Protein AF-A0A0E0BH94-F1 (afdb_monomer_lite)

InterPro domains:
  IPR051213 START domain-containing lipid transfer [PTHR19308] (2-105)

Structure (mmCIF, N/CA/C/O backbone):
data_AF-A0A0E0BH94-F1
#
_entry.id   AF-A0A0E0BH94-F1
#
loop_
_atom_site.group_PDB
_atom_site.id
_atom_site.type_symbol
_atom_site.label_atom_id
_atom_site.label_alt_id
_atom_site.label_comp_id
_atom_site.label_asym_id
_atom_site.label_entity_id
_atom_site.label_seq_id
_atom_site.pdbx_PDB_ins_code
_atom_site.Cartn_x
_atom_site.Cartn_y
_atom_site.Cartn_z
_atom_site.occupancy
_atom_site.B_iso_or_equiv
_atom_site.auth_seq_id
_atom_site.auth_comp_id
_atom_site.auth_asym_id
_atom_site.auth_atom_id
_atom_site.pdbx_PDB_model_num
ATOM 1 N N . MET A 1 1 ? -39.717 -22.009 73.551 1.00 44.25 1 MET A N 1
ATOM 2 C CA . MET A 1 1 ? -40.673 -21.848 72.438 1.00 44.25 1 MET A CA 1
ATOM 3 C C . MET A 1 1 ? -40.862 -20.361 72.186 1.00 44.25 1 MET A C 1
ATOM 5 O O . MET A 1 1 ? -41.455 -19.697 73.015 1.00 44.25 1 MET A O 1
ATOM 9 N N . SER A 1 2 ? -40.217 -19.838 71.145 1.00 40.59 2 SER A N 1
ATOM 10 C CA . SER A 1 2 ? -40.684 -18.714 70.323 1.00 40.59 2 SER A CA 1
ATOM 11 C C . SER A 1 2 ? -39.582 -18.360 69.333 1.00 40.59 2 SER A C 1
ATOM 13 O O . SER A 1 2 ? -38.473 -17.975 69.687 1.00 40.59 2 SER A O 1
ATOM 15 N N . SER A 1 3 ? -39.929 -18.627 68.088 1.00 46.31 3 SER A N 1
ATOM 16 C CA . SER A 1 3 ? -39.233 -18.413 66.833 1.00 46.31 3 SER A CA 1
ATOM 17 C C . SER A 1 3 ? -39.122 -16.931 66.480 1.00 46.31 3 SER A C 1
ATOM 19 O O . SER A 1 3 ? -40.056 -16.167 66.703 1.00 46.31 3 SER A O 1
ATOM 21 N N . GLY A 1 4 ? -38.018 -16.552 65.839 1.00 38.31 4 GLY A N 1
ATOM 22 C CA . GLY A 1 4 ? -37.842 -15.234 65.237 1.00 38.31 4 GLY A CA 1
ATOM 23 C C . GLY A 1 4 ? -36.824 -15.305 64.110 1.00 38.31 4 GLY A C 1
ATOM 24 O O . GLY A 1 4 ? -35.667 -14.952 64.298 1.00 38.31 4 GLY A O 1
ATOM 25 N N . GLY A 1 5 ? -37.250 -15.834 62.961 1.00 51.12 5 GLY A N 1
ATOM 26 C CA . GLY A 1 5 ? -36.498 -15.737 61.715 1.00 51.12 5 GLY A CA 1
ATOM 27 C C . GLY A 1 5 ? -36.493 -14.293 61.213 1.00 51.12 5 GLY A C 1
ATOM 28 O O . GLY A 1 5 ? -37.532 -13.640 61.188 1.00 51.12 5 GLY A O 1
ATOM 29 N N . GLY A 1 6 ? -35.320 -13.808 60.815 1.00 39.38 6 GLY A N 1
ATOM 30 C CA . GLY A 1 6 ? -35.134 -12.518 60.162 1.00 39.38 6 GLY A CA 1
ATOM 31 C C . GLY A 1 6 ? -34.174 -12.706 58.999 1.00 39.38 6 GLY A C 1
ATOM 32 O O . GLY A 1 6 ? -32.982 -12.918 59.200 1.00 39.38 6 GLY A O 1
ATOM 33 N N . SER A 1 7 ? -34.731 -12.712 57.794 1.00 44.31 7 SER A N 1
ATOM 34 C CA . SER A 1 7 ? -34.062 -12.953 56.521 1.00 44.31 7 SER A CA 1
ATOM 35 C C . SER A 1 7 ? -32.850 -12.041 56.331 1.00 44.31 7 SER A C 1
ATOM 37 O O . SER A 1 7 ? -32.974 -10.818 56.351 1.00 44.31 7 SER A O 1
ATOM 39 N N . SER A 1 8 ? -31.680 -12.627 56.085 1.00 48.12 8 SER A N 1
ATOM 40 C CA . SER A 1 8 ? -30.563 -11.893 55.493 1.00 48.12 8 SER A CA 1
ATOM 41 C C . SER A 1 8 ? -30.990 -11.420 54.099 1.00 48.12 8 SER A C 1
ATOM 43 O O . SER A 1 8 ? -31.496 -12.243 53.330 1.00 48.12 8 SER A O 1
ATOM 45 N N . PRO A 1 9 ? -30.809 -10.144 53.721 1.00 49.09 9 PRO A N 1
ATOM 46 C CA . PRO A 1 9 ? -30.975 -9.760 52.333 1.00 49.09 9 PRO A CA 1
ATOM 47 C C . PRO A 1 9 ? -29.864 -10.446 51.537 1.00 49.09 9 PRO A C 1
ATOM 49 O O . PRO A 1 9 ? -28.707 -10.029 51.562 1.00 49.09 9 PRO A O 1
ATOM 52 N N . THR A 1 10 ? -30.212 -11.513 50.821 1.00 47.22 10 THR A N 1
ATOM 53 C CA . THR A 1 10 ? -29.419 -12.011 49.701 1.00 47.22 10 THR A CA 1
ATOM 54 C C . THR A 1 10 ? -29.491 -10.957 48.601 1.00 47.22 10 THR A C 1
ATOM 56 O O . THR A 1 10 ? -30.235 -11.088 47.629 1.00 47.22 10 THR A O 1
ATOM 59 N N . SER A 1 11 ? -28.743 -9.867 48.767 1.00 51.19 11 SER A N 1
ATOM 60 C CA . SER A 1 11 ? -28.378 -9.014 47.649 1.00 51.19 11 SER A CA 1
ATOM 61 C C . SER A 1 11 ? -27.402 -9.829 46.817 1.00 51.19 11 SER A C 1
ATOM 63 O O . SER A 1 11 ? -26.188 -9.736 46.987 1.00 51.19 11 SER A O 1
ATOM 65 N N . SER A 1 12 ? -27.946 -10.677 45.944 1.00 55.00 12 SER A N 1
ATOM 66 C CA . SER A 1 12 ? -27.207 -11.183 44.793 1.00 55.00 12 SER A CA 1
ATOM 67 C C . SER A 1 12 ? -26.478 -9.980 44.194 1.00 55.00 12 SER A C 1
ATOM 69 O O . SER A 1 12 ? -27.135 -8.949 44.008 1.00 55.00 12 SER A O 1
ATOM 71 N N . PRO A 1 13 ? -25.157 -10.025 43.943 1.00 56.78 13 PRO A N 1
ATOM 72 C CA . PRO A 1 13 ? -24.541 -8.961 43.179 1.00 56.78 13 PRO A CA 1
ATOM 73 C C . PRO A 1 13 ? -25.300 -8.965 41.861 1.00 56.78 13 PRO A C 1
ATOM 75 O O . PRO A 1 13 ? -25.228 -9.939 41.111 1.00 56.78 13 PRO A O 1
ATOM 78 N N . SER A 1 14 ? -26.111 -7.931 41.620 1.00 53.81 14 SER A N 1
ATOM 79 C CA . SER A 1 14 ? -26.644 -7.684 40.295 1.00 53.81 14 SER A CA 1
ATOM 80 C C . SER A 1 14 ? -25.401 -7.657 39.432 1.00 53.81 14 SER A C 1
ATOM 82 O O . SER A 1 14 ? -24.589 -6.735 39.573 1.00 53.81 14 SER A O 1
ATOM 84 N N . VAL A 1 15 ? -25.182 -8.727 38.660 1.00 53.25 15 VAL A N 1
ATOM 85 C CA . VAL A 1 15 ? -24.139 -8.778 37.650 1.00 53.25 15 VAL A CA 1
ATOM 86 C C . VAL A 1 15 ? -24.423 -7.534 36.861 1.00 53.25 15 VAL A C 1
ATOM 88 O O . VAL A 1 15 ? -25.479 -7.422 36.235 1.00 53.25 15 VAL A O 1
ATOM 91 N N . CYS A 1 16 ? -23.576 -6.535 37.083 1.00 48.81 16 CYS A N 1
ATOM 92 C CA . CYS A 1 16 ? -23.739 -5.241 36.495 1.00 48.81 16 CYS A CA 1
ATOM 93 C C . CYS A 1 16 ? -23.761 -5.540 35.009 1.00 48.81 16 CYS A C 1
ATOM 95 O O . CYS A 1 16 ? -22.713 -5.758 34.407 1.00 48.81 16 CYS A O 1
ATOM 97 N N . SER A 1 17 ? -24.955 -5.527 34.422 1.00 55.94 17 SER A N 1
ATOM 98 C CA . SER A 1 17 ? -25.156 -5.324 32.999 1.00 55.94 17 SER A CA 1
ATOM 99 C C . SER A 1 17 ? -24.794 -3.864 32.742 1.00 55.94 17 SER A C 1
ATOM 101 O O . SER A 1 17 ? -25.599 -3.066 32.282 1.00 55.94 17 SER A O 1
ATOM 103 N N . ARG A 1 18 ? -23.577 -3.479 33.154 1.00 60.91 18 ARG A N 1
ATOM 104 C CA . ARG A 1 18 ? -22.894 -2.272 32.746 1.00 60.91 18 ARG A CA 1
ATOM 105 C C . ARG A 1 18 ? -22.587 -2.549 31.294 1.00 60.91 18 ARG A C 1
ATOM 107 O O . ARG A 1 18 ? -21.512 -3.028 30.955 1.00 60.91 18 ARG A O 1
ATOM 114 N N . SER A 1 19 ? -23.594 -2.330 30.460 1.00 66.25 19 SER A N 1
ATOM 115 C CA . SER A 1 19 ? -23.418 -2.170 29.036 1.00 66.25 19 SER A CA 1
ATOM 116 C C . SER A 1 19 ? -22.352 -1.097 28.889 1.00 66.25 19 SER A C 1
ATOM 118 O O . SER A 1 19 ? -22.586 0.072 29.193 1.00 66.25 19 SER A O 1
ATOM 120 N N . TRP A 1 20 ? -21.138 -1.507 28.536 1.00 72.94 20 TRP A N 1
ATOM 121 C CA . TRP A 1 20 ? -20.087 -0.570 28.190 1.00 72.94 20 TRP A CA 1
ATOM 122 C C . TRP A 1 20 ? -20.487 0.024 26.844 1.00 72.94 20 TRP A C 1
ATOM 124 O O . TRP A 1 20 ? -20.182 -0.522 25.788 1.00 72.94 20 TRP A O 1
ATOM 134 N N . SER A 1 21 ? -21.267 1.099 26.867 1.00 79.25 21 SER A N 1
ATOM 135 C CA . SER A 1 21 ? -21.530 1.875 25.665 1.00 79.25 21 SER A CA 1
ATOM 136 C C . SER A 1 21 ? -20.281 2.697 25.364 1.00 79.25 21 SER A C 1
ATOM 138 O O . SER A 1 21 ? -19.894 3.552 26.164 1.00 79.25 21 SER A O 1
ATOM 140 N N . ILE A 1 22 ? -19.640 2.438 24.227 1.00 85.69 22 ILE A N 1
ATOM 141 C CA . ILE A 1 22 ? -18.597 3.320 23.707 1.00 85.69 22 ILE A CA 1
ATOM 142 C C . ILE A 1 22 ? -19.268 4.573 23.134 1.00 85.69 22 ILE A C 1
ATOM 144 O O . ILE A 1 22 ? -20.223 4.466 22.365 1.00 85.69 22 ILE A O 1
ATOM 148 N N . SER A 1 23 ? -18.814 5.764 23.530 1.00 91.00 23 SER A N 1
ATOM 149 C CA . SER A 1 23 ? -19.313 6.999 22.920 1.00 91.00 23 SER A CA 1
ATOM 150 C C . SER A 1 23 ? -18.750 7.164 21.510 1.00 91.00 23 SER A C 1
ATOM 152 O O . SER A 1 23 ? -17.621 6.747 21.228 1.00 91.00 23 SER A O 1
ATOM 154 N N . GLU A 1 24 ? -19.510 7.815 20.631 1.00 93.06 24 GLU A N 1
ATOM 155 C CA . GLU A 1 24 ? -19.071 8.113 19.265 1.00 93.06 24 GLU A CA 1
ATOM 156 C C . GLU A 1 24 ? -17.747 8.896 19.256 1.00 93.06 24 GLU A C 1
ATOM 158 O O . GLU A 1 24 ? -16.835 8.570 18.498 1.00 93.06 24 GLU A O 1
ATOM 163 N N . ASP A 1 25 ? -17.580 9.860 20.166 1.00 94.69 25 ASP A N 1
ATOM 164 C CA . ASP A 1 25 ? -16.346 10.642 20.300 1.00 94.69 25 ASP A CA 1
ATOM 165 C C . ASP A 1 25 ? -15.145 9.806 20.749 1.00 94.69 25 ASP A C 1
ATOM 167 O O . ASP A 1 25 ? -14.006 10.084 20.365 1.00 94.69 25 ASP A O 1
ATOM 171 N N . SER A 1 26 ? -15.366 8.788 21.586 1.00 92.44 26 SER A N 1
ATOM 172 C CA . SER A 1 26 ? -14.303 7.859 21.976 1.00 92.44 26 SER A CA 1
ATOM 173 C C . SER A 1 26 ? -13.907 6.967 20.805 1.00 92.44 26 SER A C 1
ATOM 175 O O . SER A 1 26 ? -12.716 6.741 20.592 1.00 92.44 26 SER A O 1
ATOM 177 N N . LEU A 1 27 ? -14.886 6.494 20.028 1.00 92.38 27 LEU A N 1
ATOM 178 C CA . LEU A 1 27 ? -14.631 5.685 18.841 1.00 92.38 27 LEU A CA 1
ATOM 179 C C . LEU A 1 27 ? -13.869 6.487 17.779 1.00 92.38 27 LEU A C 1
ATOM 181 O O . LEU A 1 27 ? -12.858 6.006 17.276 1.00 92.38 27 LEU A O 1
ATOM 185 N N . LYS A 1 28 ? -14.289 7.726 17.492 1.00 94.19 28 LYS A N 1
ATOM 186 C CA . LYS A 1 28 ? -13.600 8.623 16.548 1.00 94.19 28 LYS A CA 1
ATOM 187 C C . LYS A 1 28 ? -12.149 8.856 16.947 1.00 94.19 28 LYS A C 1
ATOM 189 O O . LYS A 1 28 ? -11.262 8.685 16.119 1.00 94.19 28 LYS A O 1
ATOM 194 N N . ARG A 1 29 ? -11.892 9.173 18.221 1.00 96.00 29 ARG A N 1
ATOM 195 C CA . ARG A 1 29 ? -10.522 9.350 18.730 1.00 96.00 29 ARG A CA 1
ATOM 196 C C . ARG A 1 29 ? -9.681 8.087 18.577 1.00 96.00 29 ARG A C 1
ATOM 198 O O . ARG A 1 29 ? -8.535 8.185 18.155 1.00 96.00 29 ARG A O 1
ATOM 205 N N . TYR A 1 30 ? -10.245 6.920 18.888 1.00 91.50 30 TYR A N 1
ATOM 206 C CA . TYR A 1 30 ? -9.537 5.653 18.725 1.00 91.50 30 TYR A CA 1
ATOM 207 C C . TYR A 1 30 ? -9.213 5.360 17.257 1.00 91.50 30 TYR A C 1
ATOM 209 O O . TYR A 1 30 ? -8.074 5.031 16.952 1.00 91.50 30 TYR A O 1
ATOM 217 N N . VAL A 1 31 ? -10.180 5.512 16.347 1.00 94.19 31 VAL A N 1
ATOM 218 C CA . VAL A 1 31 ? -9.971 5.279 14.909 1.00 94.19 31 VAL A CA 1
ATOM 219 C C . VAL A 1 31 ? -8.926 6.240 14.354 1.00 94.19 31 VAL A C 1
ATOM 221 O O . VAL A 1 31 ? -8.005 5.789 13.676 1.00 94.19 31 VAL A O 1
ATOM 224 N N . SER A 1 32 ? -9.012 7.533 14.683 1.00 90.75 32 SER A N 1
ATOM 225 C CA . SER A 1 32 ? -8.001 8.514 14.284 1.00 90.75 32 SER A CA 1
ATOM 226 C C . SER A 1 32 ? -6.617 8.101 14.775 1.00 90.75 32 SER A C 1
ATOM 228 O O . SER A 1 32 ? -5.719 7.957 13.956 1.00 90.75 32 SER A O 1
ATOM 230 N N . TYR A 1 33 ? -6.465 7.793 16.066 1.00 90.75 33 TYR A N 1
ATOM 231 C CA . TYR A 1 33 ? -5.185 7.376 16.641 1.00 90.75 33 TYR A CA 1
ATOM 232 C C . TYR A 1 33 ? -4.638 6.080 16.019 1.00 90.75 33 TYR A C 1
ATOM 234 O O . TYR A 1 33 ? -3.477 6.022 15.618 1.00 90.75 33 TYR A O 1
ATOM 242 N N . ALA A 1 34 ? -5.470 5.042 15.901 1.00 88.38 34 ALA A N 1
ATOM 243 C CA . ALA A 1 34 ? -5.065 3.758 15.338 1.00 88.38 34 ALA A CA 1
ATOM 244 C C . ALA A 1 34 ? -4.678 3.888 13.855 1.00 88.38 34 ALA A C 1
ATOM 246 O O . ALA A 1 34 ? -3.692 3.292 13.418 1.00 88.38 34 ALA A O 1
ATOM 247 N N . SER A 1 35 ? -5.425 4.688 13.086 1.00 90.62 35 SER A N 1
ATOM 248 C CA . SER A 1 35 ? -5.121 4.951 11.676 1.00 90.62 35 SER A CA 1
ATOM 249 C C . SER A 1 35 ? -3.856 5.790 11.503 1.00 90.62 35 SER A C 1
ATOM 251 O O . SER A 1 35 ? -3.013 5.446 10.680 1.00 90.62 35 SER A O 1
ATOM 253 N N . GLU A 1 36 ? -3.678 6.835 12.312 1.00 91.94 36 GLU A N 1
ATOM 254 C CA . GLU A 1 36 ? -2.503 7.701 12.278 1.00 91.94 36 GLU A CA 1
ATOM 255 C C . GLU A 1 36 ? -1.235 6.920 12.628 1.00 91.94 36 GLU A C 1
ATOM 257 O O . GLU A 1 36 ? -0.261 6.979 11.880 1.00 91.94 36 GLU A O 1
ATOM 262 N N . SER A 1 37 ? -1.273 6.108 13.689 1.00 84.12 37 SER A N 1
ATOM 263 C CA . SER A 1 37 ? -0.155 5.238 14.068 1.00 84.12 37 SER A CA 1
ATOM 264 C C . SER A 1 37 ? 0.200 4.254 12.948 1.00 84.12 37 SER A C 1
ATOM 266 O O . SER A 1 37 ? 1.376 4.057 12.654 1.00 84.12 37 SER A O 1
ATOM 268 N N . CYS A 1 38 ? -0.798 3.664 12.280 1.00 82.81 38 CYS A N 1
ATOM 269 C CA . CYS A 1 38 ? -0.565 2.762 11.151 1.00 82.81 38 CYS A CA 1
ATOM 270 C C . CYS A 1 38 ? 0.078 3.486 9.957 1.00 82.81 38 CYS A C 1
ATOM 272 O O . CYS A 1 38 ? 1.047 2.992 9.379 1.00 82.81 38 CYS A O 1
ATOM 274 N N . ILE A 1 39 ? -0.425 4.672 9.602 1.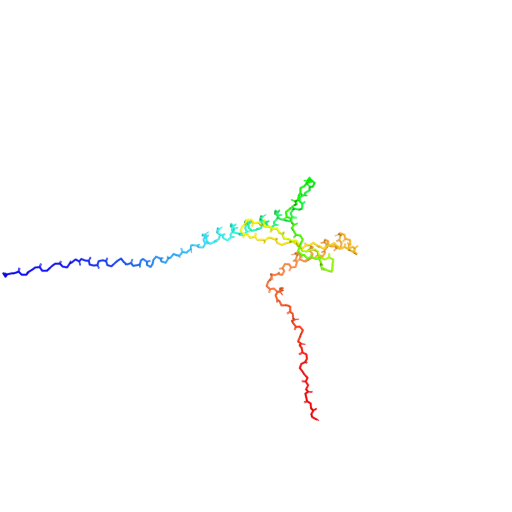00 86.94 39 ILE A N 1
ATOM 275 C CA . ILE A 1 39 ? 0.119 5.481 8.505 1.00 86.94 39 ILE A CA 1
ATOM 276 C C . ILE A 1 39 ? 1.562 5.885 8.809 1.00 86.94 39 ILE A C 1
ATOM 278 O O . ILE A 1 39 ? 2.422 5.751 7.942 1.00 86.94 39 ILE A O 1
ATOM 282 N N . GLN A 1 40 ? 1.848 6.325 10.034 1.00 87.06 40 GLN A N 1
ATOM 283 C CA . GLN A 1 40 ? 3.200 6.684 10.459 1.00 87.06 40 GLN A CA 1
ATOM 284 C C . GLN A 1 40 ? 4.165 5.497 10.346 1.00 87.06 40 GLN A C 1
ATOM 286 O O . GLN A 1 40 ? 5.258 5.656 9.805 1.00 87.06 40 GLN A O 1
ATOM 291 N N . GLU A 1 41 ? 3.762 4.298 10.777 1.00 83.75 41 GLU A N 1
ATOM 292 C CA . GLU A 1 41 ? 4.581 3.089 10.625 1.00 83.75 41 GLU A CA 1
ATOM 293 C C . GLU A 1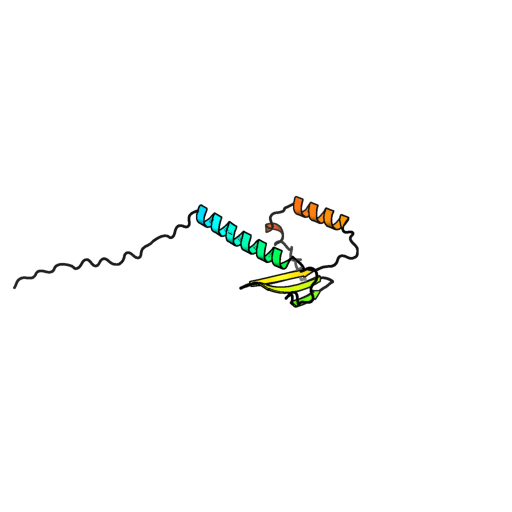 41 ? 4.837 2.733 9.152 1.00 83.75 41 GLU A C 1
ATOM 295 O O . GLU A 1 41 ? 5.963 2.378 8.788 1.00 83.75 41 GLU A O 1
ATOM 300 N N . LEU A 1 42 ? 3.822 2.851 8.289 1.00 84.56 42 LEU A N 1
AT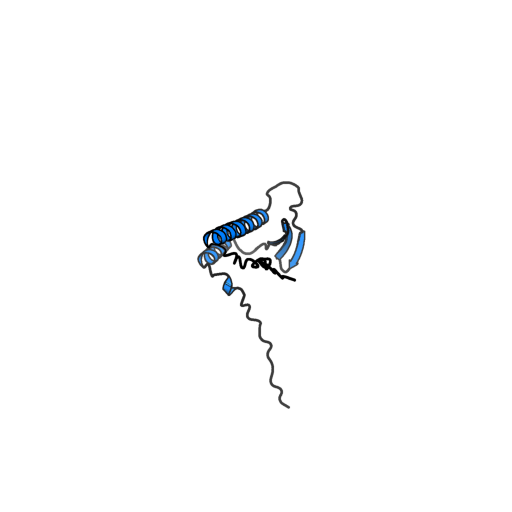OM 301 C CA . LEU A 1 42 ? 3.953 2.589 6.853 1.00 84.56 42 LEU A CA 1
ATOM 302 C C . LEU A 1 42 ? 4.853 3.616 6.153 1.00 84.56 42 LEU A C 1
ATOM 304 O O . LEU A 1 42 ? 5.681 3.235 5.322 1.00 84.56 42 LEU A O 1
ATOM 308 N N . LEU A 1 43 ? 4.732 4.900 6.495 1.00 84.94 43 LEU A N 1
ATOM 309 C CA . LEU A 1 43 ? 5.577 5.965 5.951 1.00 84.94 43 LEU A CA 1
ATOM 310 C C . LEU A 1 43 ? 7.031 5.808 6.413 1.00 84.94 43 LEU A C 1
ATOM 312 O O . LEU A 1 43 ? 7.931 5.790 5.578 1.00 84.94 43 LEU A O 1
ATOM 316 N N . ALA A 1 44 ? 7.263 5.556 7.704 1.00 81.31 44 ALA A N 1
ATOM 317 C CA . ALA A 1 44 ? 8.597 5.280 8.245 1.00 81.31 44 ALA A CA 1
ATOM 318 C C . ALA A 1 44 ? 9.226 3.988 7.682 1.00 81.31 44 ALA A C 1
ATOM 320 O O . ALA A 1 44 ? 10.444 3.800 7.700 1.00 81.31 44 ALA A O 1
ATOM 321 N N . ALA A 1 45 ? 8.410 3.049 7.199 1.00 79.88 45 ALA A N 1
ATOM 322 C CA . ALA A 1 45 ? 8.874 1.886 6.449 1.00 79.88 45 ALA A CA 1
ATOM 323 C C . ALA A 1 45 ? 9.172 2.189 4.975 1.00 79.88 45 ALA A C 1
ATOM 325 O O . ALA A 1 45 ? 10.022 1.527 4.375 1.00 79.88 45 ALA A O 1
ATOM 326 N N . SER A 1 46 ? 8.497 3.181 4.403 1.00 76.25 46 SER A N 1
ATOM 327 C CA . SER A 1 46 ? 8.655 3.578 3.005 1.00 76.25 46 SER A CA 1
ATOM 328 C C . SER A 1 46 ? 9.869 4.475 2.781 1.00 76.25 46 SER A C 1
ATOM 330 O O . SER A 1 46 ? 10.471 4.384 1.711 1.00 76.25 46 SER A O 1
ATOM 332 N N . ASP A 1 47 ? 10.270 5.271 3.777 1.00 76.38 47 ASP A N 1
ATOM 333 C CA . ASP A 1 47 ? 11.510 6.045 3.730 1.00 76.38 47 ASP A CA 1
ATOM 334 C C . ASP A 1 47 ? 12.712 5.101 3.600 1.00 76.38 47 ASP A C 1
ATOM 336 O O . ASP A 1 47 ? 13.166 4.447 4.544 1.00 76.38 47 ASP A O 1
ATOM 340 N N . SER A 1 48 ? 13.230 4.994 2.377 1.00 60.91 48 SER A N 1
ATOM 341 C CA . SER A 1 48 ? 14.494 4.329 2.103 1.00 60.91 48 SER A CA 1
ATOM 342 C C . SER A 1 48 ? 15.598 5.200 2.688 1.00 60.91 48 SER A C 1
ATOM 344 O O . SER A 1 48 ? 15.981 6.192 2.068 1.00 60.91 48 SER A O 1
ATOM 346 N N . GLY A 1 49 ? 16.054 4.863 3.897 1.00 57.50 49 GLY A N 1
ATOM 347 C CA . GLY A 1 49 ? 17.105 5.580 4.614 1.00 57.50 49 GLY A CA 1
ATOM 348 C C . GLY A 1 49 ? 18.247 5.978 3.681 1.00 57.50 49 GLY A C 1
ATOM 349 O O . GLY A 1 49 ? 18.971 5.131 3.155 1.00 57.50 49 GLY A O 1
ATOM 350 N N . GLY A 1 50 ? 18.362 7.280 3.430 1.00 49.69 50 GLY A N 1
ATOM 351 C CA . GLY A 1 50 ? 19.432 7.843 2.630 1.00 49.69 50 GLY A CA 1
ATOM 352 C C . GLY A 1 50 ? 20.752 7.727 3.382 1.00 49.69 50 GLY A C 1
ATOM 353 O O . GLY A 1 50 ? 20.895 8.296 4.455 1.00 49.69 50 GLY A O 1
ATOM 354 N N . GLY A 1 51 ? 21.704 7.004 2.790 1.00 48.00 51 GLY A N 1
ATOM 355 C CA . GLY A 1 51 ? 23.139 7.148 3.035 1.00 48.00 51 GLY A CA 1
ATOM 356 C C . GLY A 1 51 ? 23.620 6.848 4.455 1.00 48.00 51 GLY A C 1
ATOM 357 O O . GLY A 1 51 ? 23.768 7.754 5.266 1.00 48.00 51 GLY A O 1
ATOM 358 N N . GLY A 1 52 ? 24.004 5.598 4.722 1.00 44.59 52 GLY A N 1
ATOM 359 C CA . GLY A 1 52 ? 24.802 5.310 5.915 1.00 44.59 52 GLY A CA 1
ATOM 360 C C . GLY A 1 52 ? 24.889 3.843 6.300 1.00 44.59 52 GLY A C 1
ATOM 361 O O . GLY A 1 52 ? 24.346 3.472 7.326 1.00 44.59 52 GLY A O 1
ATOM 362 N N . GLY A 1 53 ? 25.572 3.027 5.488 1.00 52.31 53 GLY A N 1
ATOM 363 C CA . GLY A 1 53 ? 26.357 1.854 5.921 1.00 52.31 53 GLY A CA 1
ATOM 364 C C . GLY A 1 53 ? 25.769 0.851 6.929 1.00 52.31 53 GLY A C 1
ATOM 365 O O . GLY A 1 53 ? 26.552 0.183 7.598 1.00 52.31 53 GLY A O 1
ATOM 366 N N . GLY A 1 54 ? 24.449 0.736 7.061 1.00 58.12 54 GLY A N 1
ATOM 367 C CA . GLY A 1 54 ? 23.779 -0.193 7.968 1.00 58.12 54 GLY A CA 1
ATOM 368 C C . GLY A 1 54 ? 22.683 -0.964 7.244 1.00 58.12 54 GLY A C 1
ATOM 369 O O . GLY A 1 54 ? 22.024 -0.418 6.360 1.00 58.12 54 GLY A O 1
ATOM 370 N N . ASP A 1 55 ? 22.517 -2.236 7.611 1.00 65.94 55 ASP A N 1
ATOM 371 C CA . ASP A 1 55 ? 21.407 -3.081 7.164 1.00 65.94 55 ASP A CA 1
ATOM 372 C C . ASP A 1 55 ? 20.079 -2.362 7.460 1.00 65.94 55 ASP A C 1
ATOM 374 O O . ASP A 1 55 ? 19.776 -2.052 8.613 1.00 65.94 55 ASP A O 1
ATOM 378 N N . ASP A 1 56 ? 19.292 -2.061 6.423 1.00 73.81 56 ASP A N 1
ATOM 379 C CA . ASP A 1 56 ? 18.029 -1.309 6.518 1.00 73.81 56 ASP A CA 1
ATOM 380 C C . ASP A 1 56 ? 16.901 -2.131 7.191 1.00 73.81 56 ASP A C 1
ATOM 382 O O . ASP A 1 56 ? 15.750 -1.684 7.318 1.00 73.81 56 ASP A O 1
ATOM 386 N N . GLY A 1 57 ? 17.245 -3.342 7.645 1.00 83.62 57 GLY A N 1
ATOM 387 C CA . GLY A 1 57 ? 16.386 -4.298 8.326 1.00 83.62 57 GLY A CA 1
ATOM 388 C C . GLY A 1 57 ? 15.406 -4.993 7.384 1.00 83.62 57 GLY A C 1
ATOM 389 O O . GLY A 1 57 ? 14.519 -5.716 7.851 1.00 83.62 57 GLY A O 1
ATOM 390 N N . TRP A 1 58 ? 15.517 -4.770 6.072 1.00 88.56 58 TRP A N 1
ATOM 391 C CA . TRP A 1 58 ? 14.659 -5.389 5.074 1.00 88.56 58 TRP A CA 1
ATOM 392 C C . TRP A 1 58 ? 15.258 -6.702 4.584 1.00 88.56 58 TRP A C 1
ATOM 394 O O . TRP A 1 58 ? 16.295 -6.745 3.933 1.00 88.56 58 TRP A O 1
ATOM 404 N N . LYS A 1 59 ? 14.540 -7.801 4.816 1.00 91.31 59 LYS A N 1
ATOM 405 C CA . LYS A 1 59 ? 14.908 -9.113 4.284 1.00 91.31 59 LYS A CA 1
ATOM 406 C C . LYS A 1 59 ? 14.150 -9.398 2.992 1.00 91.31 59 LYS A C 1
ATOM 408 O O . LYS A 1 59 ? 12.922 -9.496 3.023 1.00 91.31 59 LYS A O 1
ATOM 413 N N . VAL A 1 60 ? 14.866 -9.602 1.887 1.00 91.75 60 VAL A N 1
ATOM 414 C CA . VAL A 1 60 ? 14.270 -10.059 0.621 1.00 91.75 60 VAL A CA 1
ATOM 415 C C . VAL A 1 60 ? 13.672 -11.454 0.815 1.00 91.75 60 VAL A C 1
ATOM 417 O O . VAL A 1 60 ? 14.330 -12.366 1.316 1.00 91.75 60 VAL A O 1
ATOM 420 N N . LEU A 1 61 ? 12.403 -11.609 0.443 1.00 93.50 61 LEU A N 1
ATOM 421 C CA . LEU A 1 61 ? 11.666 -12.871 0.492 1.00 93.50 61 LEU A CA 1
ATOM 422 C C . LEU A 1 61 ? 11.516 -13.509 -0.884 1.00 93.50 61 LEU A C 1
ATOM 424 O O . LEU A 1 61 ? 11.574 -14.730 -0.994 1.00 93.50 61 LEU A O 1
ATOM 428 N N . ALA A 1 62 ? 11.283 -12.698 -1.915 1.00 93.06 62 ALA A N 1
ATOM 429 C CA . ALA A 1 62 ? 11.063 -13.186 -3.266 1.00 93.06 62 ALA A CA 1
ATOM 430 C C . ALA A 1 62 ? 11.501 -12.151 -4.300 1.00 93.06 62 ALA A C 1
ATOM 432 O O . ALA A 1 62 ? 11.424 -10.945 -4.064 1.00 93.06 62 ALA A O 1
ATOM 433 N N . TYR A 1 63 ? 11.911 -12.644 -5.463 1.00 92.12 63 TYR A N 1
ATOM 434 C CA . TYR A 1 63 ? 12.118 -11.839 -6.655 1.00 92.12 63 TYR A CA 1
ATOM 435 C C . TYR A 1 63 ? 11.412 -12.528 -7.819 1.00 92.12 63 TYR A C 1
ATOM 437 O O . TYR A 1 63 ? 11.802 -13.621 -8.225 1.00 92.12 63 TYR A O 1
ATOM 445 N N . CYS A 1 64 ? 10.348 -11.910 -8.323 1.00 87.69 64 CYS A N 1
ATOM 446 C CA . CYS A 1 64 ? 9.483 -12.494 -9.342 1.00 87.69 64 CYS A CA 1
ATOM 447 C C . CYS A 1 64 ? 9.246 -11.470 -10.448 1.00 87.69 64 CYS A C 1
ATOM 449 O O . CYS A 1 64 ? 8.701 -10.401 -10.188 1.00 87.69 64 CYS A O 1
ATOM 451 N N . ASN A 1 65 ? 9.621 -11.800 -11.686 1.00 87.12 65 ASN A N 1
ATOM 452 C CA . ASN A 1 65 ? 9.340 -10.976 -12.871 1.00 87.12 65 ASN A CA 1
ATOM 453 C C . ASN A 1 65 ? 9.782 -9.502 -12.744 1.00 87.12 65 ASN A C 1
ATOM 455 O O . ASN A 1 65 ? 9.082 -8.602 -13.199 1.00 87.12 65 ASN A O 1
ATOM 459 N N . GLY A 1 66 ? 10.926 -9.235 -12.107 1.00 87.19 66 GLY A N 1
ATOM 460 C CA . GLY A 1 66 ? 11.422 -7.866 -11.908 1.00 87.19 66 GLY A CA 1
ATOM 461 C C . GLY A 1 66 ? 10.911 -7.165 -10.644 1.00 87.19 66 GLY A C 1
ATOM 462 O O . GLY A 1 66 ? 11.370 -6.063 -10.340 1.00 87.19 66 GLY A O 1
ATOM 463 N N . VAL A 1 67 ? 10.000 -7.799 -9.899 1.00 91.06 67 VAL A N 1
ATOM 464 C CA . VAL A 1 67 ? 9.477 -7.309 -8.621 1.00 91.06 67 VAL A CA 1
ATOM 465 C C . VAL A 1 67 ? 10.219 -7.977 -7.471 1.00 91.06 67 VAL A C 1
ATOM 467 O O . VAL A 1 67 ? 10.170 -9.196 -7.310 1.00 91.06 67 VAL A O 1
ATOM 470 N N . GLU A 1 68 ? 10.862 -7.173 -6.634 1.00 92.81 68 GLU A N 1
ATOM 471 C CA . GLU A 1 68 ? 11.415 -7.603 -5.353 1.00 92.81 68 GLU A CA 1
ATOM 472 C C . GLU A 1 68 ? 10.353 -7.465 -4.260 1.00 92.81 68 GLU A C 1
ATOM 474 O O . GLU A 1 68 ? 9.728 -6.414 -4.132 1.00 92.81 68 GLU A O 1
ATOM 479 N N . ILE A 1 69 ? 10.173 -8.501 -3.442 1.00 92.69 69 ILE A N 1
ATOM 480 C CA . ILE A 1 69 ? 9.348 -8.472 -2.234 1.00 92.69 69 ILE A CA 1
ATOM 481 C C . ILE A 1 69 ? 10.265 -8.645 -1.032 1.00 92.69 69 ILE A C 1
ATOM 483 O O . ILE A 1 69 ? 10.949 -9.659 -0.899 1.00 92.69 69 ILE A O 1
ATOM 487 N N . SER A 1 70 ? 10.220 -7.675 -0.130 1.00 92.12 70 SER A N 1
ATOM 488 C CA . SER A 1 70 ? 11.021 -7.611 1.087 1.00 92.12 70 SER A CA 1
ATOM 489 C C . SER A 1 70 ? 10.126 -7.508 2.322 1.00 92.12 70 SER A C 1
ATOM 491 O O . SER A 1 70 ? 9.003 -7.011 2.251 1.00 92.12 70 SER A O 1
ATOM 493 N N . LYS A 1 71 ? 10.612 -7.981 3.470 1.00 91.25 71 LYS A N 1
ATOM 494 C CA . LYS A 1 71 ? 9.890 -7.993 4.748 1.00 91.25 71 LYS A CA 1
ATOM 495 C C . LYS A 1 71 ? 10.759 -7.439 5.869 1.00 91.25 71 LYS A C 1
ATOM 497 O O . LYS A 1 71 ? 11.923 -7.810 5.990 1.00 91.25 71 LYS A O 1
ATOM 502 N N . ARG A 1 72 ? 10.156 -6.632 6.739 1.00 90.25 72 ARG A N 1
ATOM 503 C CA . ARG A 1 72 ? 10.752 -6.109 7.972 1.00 90.25 72 ARG A CA 1
ATOM 504 C C . ARG A 1 72 ? 9.810 -6.342 9.152 1.00 90.25 72 ARG A C 1
ATOM 506 O O . ARG A 1 72 ? 8.595 -6.446 8.987 1.00 90.25 72 ARG A O 1
ATOM 513 N N . ARG A 1 73 ? 10.350 -6.473 10.361 1.00 86.00 73 ARG A N 1
ATOM 514 C CA . ARG A 1 73 ? 9.546 -6.495 11.594 1.00 86.00 73 ARG A CA 1
ATOM 515 C C . ARG A 1 73 ? 9.318 -5.057 12.069 1.00 86.00 73 ARG A C 1
ATOM 517 O O . ARG A 1 73 ? 10.284 -4.314 12.184 1.00 86.00 73 ARG A O 1
ATOM 524 N N . ALA A 1 74 ? 8.070 -4.687 12.345 1.00 81.12 74 ALA A N 1
ATOM 525 C CA . ALA A 1 74 ? 7.699 -3.400 12.932 1.00 81.12 74 ALA A CA 1
ATOM 526 C C . ALA A 1 74 ? 6.853 -3.668 14.182 1.00 81.12 74 ALA A C 1
ATOM 528 O O . ALA A 1 74 ? 5.701 -4.085 14.090 1.00 81.12 74 ALA A O 1
ATOM 529 N N . GLY A 1 75 ? 7.467 -3.534 15.361 1.00 78.38 75 GLY A N 1
ATOM 530 C CA . GLY A 1 75 ? 6.822 -3.856 16.635 1.00 78.38 75 GLY A CA 1
ATOM 531 C C . GLY A 1 75 ? 6.278 -5.293 16.687 1.00 78.38 75 GLY A C 1
ATOM 532 O O . GLY A 1 75 ? 7.028 -6.271 16.550 1.00 78.38 75 GLY A O 1
ATOM 533 N N . ALA A 1 76 ? 4.964 -5.406 16.901 1.00 76.88 76 ALA A N 1
ATOM 534 C CA . ALA A 1 76 ? 4.228 -6.673 16.937 1.00 76.88 76 ALA A CA 1
ATOM 535 C C . ALA A 1 76 ? 3.858 -7.214 15.542 1.00 76.88 76 ALA A C 1
ATOM 537 O O . ALA A 1 76 ? 3.484 -8.380 15.422 1.00 76.88 76 ALA A O 1
ATOM 538 N N . ALA A 1 77 ? 3.973 -6.394 14.495 1.00 82.25 77 ALA A N 1
ATOM 539 C CA . ALA A 1 77 ? 3.573 -6.725 13.137 1.00 82.25 77 ALA A CA 1
ATOM 540 C C . ALA A 1 77 ? 4.778 -6.889 12.193 1.00 82.25 77 ALA A C 1
ATOM 542 O O . ALA A 1 77 ? 5.948 -6.671 12.530 1.00 82.25 77 ALA A O 1
ATOM 543 N N . HIS A 1 78 ? 4.477 -7.303 10.965 1.00 87.25 78 HIS A N 1
ATOM 544 C CA . HIS A 1 78 ? 5.431 -7.346 9.870 1.00 87.25 78 HIS A CA 1
ATOM 545 C C . HIS A 1 78 ? 4.997 -6.402 8.761 1.00 87.25 78 HIS A C 1
ATOM 547 O O . HIS A 1 78 ? 3.833 -6.403 8.371 1.00 87.25 78 HIS A O 1
ATOM 553 N N . VAL A 1 79 ? 5.958 -5.664 8.216 1.00 88.50 79 VAL A N 1
ATOM 554 C CA . VAL A 1 79 ? 5.751 -4.806 7.053 1.00 88.50 79 VAL A CA 1
ATOM 555 C C . VAL A 1 79 ? 6.372 -5.483 5.847 1.00 88.50 79 VAL A C 1
ATOM 557 O O . VAL A 1 79 ? 7.496 -5.988 5.912 1.00 88.50 79 VAL A O 1
ATOM 560 N N . PHE A 1 80 ? 5.629 -5.493 4.750 1.00 91.38 80 PHE A N 1
ATOM 561 C CA . PHE A 1 80 ? 6.086 -5.984 3.462 1.00 91.38 80 PHE A CA 1
ATOM 562 C C . PHE A 1 80 ? 6.229 -4.804 2.510 1.00 91.38 80 PHE A C 1
ATOM 564 O O . PHE A 1 80 ? 5.387 -3.910 2.491 1.00 91.38 80 PHE A O 1
ATOM 571 N N . ARG A 1 81 ? 7.295 -4.812 1.717 1.00 89.38 81 ARG A N 1
ATOM 572 C CA . ARG A 1 81 ? 7.590 -3.793 0.713 1.00 89.38 81 ARG A CA 1
ATOM 573 C C . ARG A 1 81 ? 7.839 -4.486 -0.609 1.00 89.38 81 ARG A C 1
ATOM 575 O O . ARG A 1 81 ? 8.678 -5.381 -0.675 1.00 89.38 81 ARG A O 1
ATOM 582 N N . SER A 1 82 ? 7.134 -4.052 -1.648 1.00 91.56 82 SER A N 1
ATOM 583 C CA . SER A 1 82 ? 7.459 -4.431 -3.020 1.00 91.56 82 SER A CA 1
ATOM 584 C C . SER A 1 82 ? 8.246 -3.310 -3.698 1.00 91.56 82 SER A C 1
ATOM 586 O O . SER A 1 82 ? 7.999 -2.131 -3.443 1.00 91.56 82 SER A O 1
ATOM 588 N N . ARG A 1 83 ? 9.227 -3.667 -4.527 1.00 89.94 83 ARG A N 1
ATOM 589 C CA . ARG A 1 83 ? 9.992 -2.729 -5.355 1.00 89.94 83 ARG A CA 1
ATOM 590 C C . ARG A 1 83 ? 10.027 -3.245 -6.783 1.00 89.94 83 ARG A C 1
ATOM 592 O O . ARG A 1 83 ? 10.426 -4.382 -7.015 1.00 89.94 83 ARG A O 1
ATOM 599 N N . TRP A 1 84 ? 9.636 -2.400 -7.729 1.00 90.69 84 TRP A N 1
ATOM 600 C CA . TRP A 1 84 ? 9.743 -2.687 -9.155 1.00 90.69 84 TRP A CA 1
ATOM 601 C C . TRP A 1 84 ? 10.397 -1.504 -9.860 1.00 90.69 84 TRP A C 1
ATOM 603 O O . TRP A 1 84 ? 9.918 -0.374 -9.775 1.00 90.69 84 TRP A O 1
ATOM 613 N N . LEU A 1 85 ? 11.502 -1.771 -10.553 1.00 87.31 85 LEU A N 1
ATOM 614 C CA . LEU A 1 85 ? 12.159 -0.806 -11.420 1.00 87.31 85 LEU A CA 1
ATOM 615 C C . LEU A 1 85 ? 11.561 -0.846 -12.836 1.00 87.31 85 LEU A C 1
ATOM 617 O O . LEU A 1 85 ? 11.625 -1.863 -13.526 1.00 87.31 85 LEU A O 1
ATOM 621 N N . LEU A 1 86 ? 10.987 0.275 -13.276 1.00 87.19 86 LEU A N 1
ATOM 622 C CA . LEU A 1 86 ? 10.433 0.434 -14.621 1.00 87.19 86 LEU A CA 1
ATOM 623 C C . LEU A 1 86 ? 11.497 1.016 -15.560 1.00 87.19 86 LEU A C 1
ATOM 625 O O . LEU A 1 86 ? 11.832 2.192 -15.470 1.00 87.19 86 LEU A O 1
ATOM 629 N N . HIS A 1 87 ? 12.014 0.206 -16.485 1.00 84.88 87 HIS A N 1
ATOM 630 C CA . HIS A 1 87 ? 13.094 0.627 -17.392 1.00 84.88 87 HIS A CA 1
ATOM 631 C C . HIS A 1 87 ? 12.620 1.393 -18.640 1.00 84.88 87 HIS A C 1
ATOM 633 O O . HIS A 1 87 ? 13.374 2.183 -19.198 1.00 84.88 87 HIS A O 1
ATOM 639 N N . ALA A 1 88 ? 11.382 1.171 -19.094 1.00 88.94 88 ALA A N 1
ATOM 640 C CA . ALA A 1 88 ? 10.864 1.709 -20.360 1.00 88.94 88 ALA A CA 1
ATOM 641 C C . ALA A 1 88 ? 9.905 2.906 -20.191 1.00 88.94 88 ALA A C 1
ATOM 643 O O . ALA A 1 88 ? 9.276 3.349 -21.153 1.00 88.94 88 ALA A O 1
ATOM 644 N N . VAL A 1 89 ? 9.753 3.423 -18.969 1.00 88.94 89 VAL A N 1
ATOM 645 C CA . VAL A 1 89 ? 8.803 4.493 -18.641 1.00 88.94 89 VAL A CA 1
ATOM 646 C C . VAL A 1 89 ? 9.576 5.692 -18.112 1.00 88.94 89 VAL A C 1
ATOM 648 O O . VAL A 1 89 ? 10.352 5.567 -17.170 1.00 88.94 89 VAL A O 1
ATOM 651 N N . SER A 1 90 ? 9.371 6.868 -18.709 1.00 92.00 90 SER A N 1
ATOM 652 C CA . SER A 1 90 ? 9.981 8.093 -18.192 1.00 92.00 90 SER A CA 1
ATOM 653 C C . SER A 1 90 ? 9.302 8.532 -16.887 1.00 92.00 90 SER A C 1
ATOM 655 O O . SER A 1 90 ? 8.089 8.340 -16.742 1.00 92.00 90 SER A O 1
ATOM 657 N N . PRO A 1 91 ? 10.027 9.198 -15.967 1.00 91.38 91 PRO A N 1
ATOM 658 C CA . PRO A 1 91 ? 9.446 9.682 -14.715 1.00 91.38 91 PRO A CA 1
ATOM 659 C C . PRO A 1 91 ? 8.199 10.549 -14.924 1.00 91.38 91 PRO A C 1
ATOM 661 O O . PRO A 1 91 ? 7.204 10.371 -14.235 1.00 91.38 91 PRO A O 1
ATOM 664 N N . GLY A 1 92 ? 8.200 11.425 -15.936 1.00 94.44 92 GLY A N 1
ATOM 665 C CA . GLY A 1 92 ? 7.043 12.274 -16.248 1.00 94.44 92 GLY A CA 1
ATOM 666 C C . GLY A 1 92 ? 5.793 11.486 -16.658 1.00 94.44 92 GLY A C 1
ATOM 667 O O . GLY A 1 92 ? 4.694 11.809 -16.214 1.00 94.44 92 GLY A O 1
ATOM 668 N N . LYS A 1 93 ? 5.950 10.414 -17.451 1.00 93.00 93 LYS A N 1
ATOM 669 C CA . LYS A 1 93 ? 4.830 9.531 -17.822 1.00 93.00 93 LYS A CA 1
ATOM 670 C C . LYS A 1 93 ? 4.298 8.774 -16.610 1.00 93.00 93 LYS A C 1
ATOM 672 O O . LYS A 1 93 ? 3.088 8.667 -16.448 1.00 93.00 93 LYS A O 1
ATOM 677 N N . PHE A 1 94 ? 5.196 8.285 -15.758 1.00 92.56 94 PHE A N 1
ATOM 678 C CA . PHE A 1 94 ? 4.815 7.617 -14.519 1.00 92.56 94 PHE A CA 1
ATOM 679 C C . PHE A 1 94 ? 4.031 8.557 -13.592 1.00 92.56 94 PHE A C 1
ATOM 681 O O . PHE A 1 94 ? 2.939 8.204 -13.157 1.00 92.56 94 PHE A O 1
ATOM 688 N N . MET A 1 95 ? 4.533 9.775 -13.363 1.00 93.56 95 MET A N 1
ATOM 689 C CA . MET A 1 95 ? 3.868 10.770 -12.515 1.00 93.56 95 MET A CA 1
ATOM 690 C C . MET A 1 95 ? 2.488 11.162 -13.046 1.00 93.56 95 MET A C 1
ATOM 692 O O . MET A 1 95 ? 1.554 11.288 -12.263 1.00 93.56 95 MET A O 1
ATOM 696 N N . ALA A 1 96 ? 2.324 11.306 -14.365 1.00 94.81 96 ALA A N 1
ATOM 697 C CA . ALA A 1 96 ? 1.019 11.595 -14.958 1.00 94.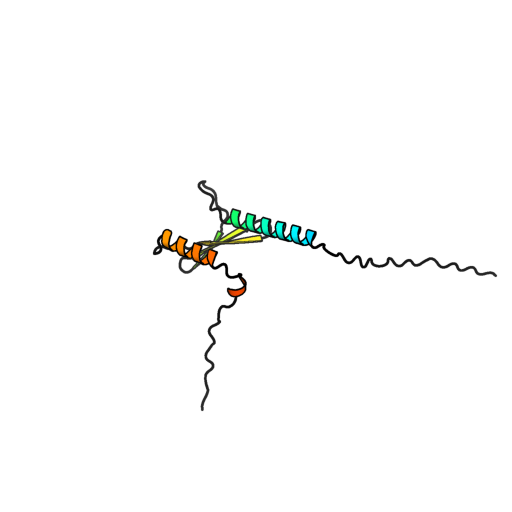81 96 ALA A CA 1
ATOM 698 C C . ALA A 1 96 ? -0.010 10.486 -14.665 1.00 94.81 96 ALA A C 1
ATOM 700 O O . ALA A 1 96 ? -1.146 10.787 -14.305 1.00 94.81 96 ALA A O 1
ATOM 701 N N . VAL A 1 97 ? 0.394 9.214 -14.767 1.00 91.62 97 VAL A N 1
ATOM 702 C CA . VAL A 1 97 ? -0.469 8.068 -14.433 1.00 91.62 97 VAL A CA 1
ATOM 703 C C . VAL A 1 97 ? -0.751 8.011 -12.934 1.00 91.62 97 VAL A C 1
ATOM 705 O O . VAL A 1 97 ? -1.905 7.851 -12.551 1.00 91.62 97 VAL A O 1
ATOM 708 N N . ALA A 1 98 ? 0.268 8.182 -12.088 1.00 90.50 98 ALA A N 1
ATOM 709 C CA . ALA A 1 98 ? 0.103 8.188 -10.635 1.00 90.50 98 ALA A CA 1
ATOM 710 C C . ALA A 1 98 ? -0.887 9.276 -10.185 1.00 90.50 98 ALA A C 1
ATOM 712 O O . ALA A 1 98 ? -1.809 8.990 -9.427 1.00 90.50 98 ALA A O 1
ATOM 713 N N . ASN A 1 99 ? -0.762 10.487 -10.733 1.00 92.31 99 ASN A N 1
ATOM 714 C CA . ASN A 1 99 ? -1.680 11.593 -10.467 1.00 92.31 99 ASN A CA 1
ATOM 715 C C . ASN A 1 99 ? -3.099 11.303 -10.974 1.00 92.31 99 ASN A C 1
ATOM 717 O O . ASN A 1 99 ? -4.067 11.628 -10.296 1.00 92.31 99 ASN A O 1
ATOM 721 N N . ALA A 1 100 ? -3.243 10.688 -12.153 1.00 92.94 100 ALA A N 1
ATOM 722 C CA . ALA A 1 100 ? -4.554 10.311 -12.678 1.00 92.94 100 ALA A CA 1
ATOM 723 C C . ALA A 1 100 ? -5.241 9.246 -11.804 1.00 92.94 100 ALA A C 1
ATOM 725 O O . ALA A 1 100 ? -6.446 9.325 -11.583 1.00 92.94 100 ALA A O 1
ATOM 726 N N . VAL A 1 101 ? -4.484 8.275 -11.281 1.00 89.94 101 VAL A N 1
ATOM 727 C CA . VAL A 1 101 ? -4.985 7.252 -10.347 1.00 89.94 101 VAL A CA 1
ATOM 728 C C . VAL A 1 101 ? -5.388 7.872 -9.011 1.00 89.94 101 VAL A C 1
ATOM 730 O O . VAL A 1 101 ? -6.464 7.561 -8.502 1.00 89.94 101 VAL A O 1
ATOM 733 N N . ASP A 1 102 ? -4.561 8.765 -8.464 1.00 89.00 102 ASP A N 1
ATOM 734 C CA . ASP A 1 102 ? -4.877 9.492 -7.232 1.00 89.00 102 ASP A CA 1
ATOM 735 C C . ASP A 1 102 ? -6.152 10.334 -7.393 1.00 89.00 102 ASP A C 1
ATOM 737 O O . ASP A 1 102 ? -7.074 10.226 -6.586 1.00 89.00 102 ASP A O 1
ATOM 741 N N . ALA A 1 103 ? -6.271 11.073 -8.501 1.00 90.56 103 ALA A N 1
ATOM 742 C CA . ALA A 1 103 ? -7.464 11.851 -8.831 1.00 90.56 103 ALA A CA 1
ATOM 743 C C . ALA A 1 103 ? -8.711 10.976 -9.049 1.00 90.56 103 ALA A C 1
ATOM 745 O O . ALA A 1 103 ? -9.826 11.410 -8.762 1.00 90.56 103 ALA A O 1
ATOM 746 N N . ALA A 1 104 ? -8.538 9.744 -9.537 1.00 86.75 104 ALA A N 1
ATOM 747 C CA . ALA A 1 104 ? -9.640 8.814 -9.751 1.00 86.75 104 ALA A CA 1
ATOM 748 C C . ALA A 1 104 ? -10.209 8.236 -8.448 1.00 86.75 104 ALA A C 1
ATOM 750 O O . ALA A 1 104 ? -11.313 7.698 -8.500 1.00 86.75 104 ALA A O 1
ATOM 751 N N . LYS A 1 105 ? -9.465 8.319 -7.326 1.00 71.88 105 LYS A N 1
ATOM 752 C CA . LYS A 1 105 ? -9.789 7.845 -5.964 1.00 71.88 105 LYS A CA 1
ATOM 753 C C . LYS A 1 105 ? -11.009 6.922 -5.896 1.00 71.88 105 LYS A C 1
ATOM 755 O O . LYS A 1 105 ? -12.039 7.248 -5.309 1.00 71.88 105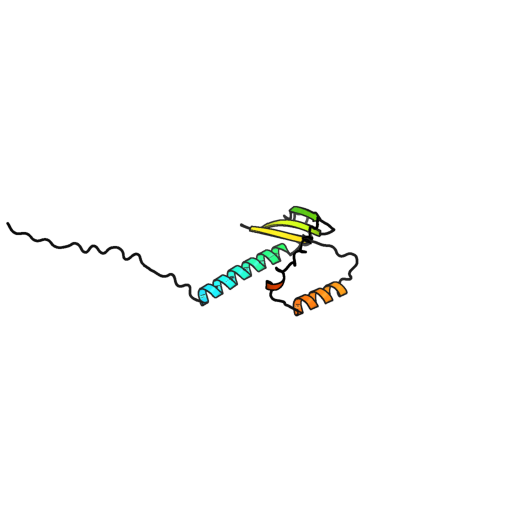 LYS A O 1
ATOM 760 N N . VAL A 1 106 ? -10.891 5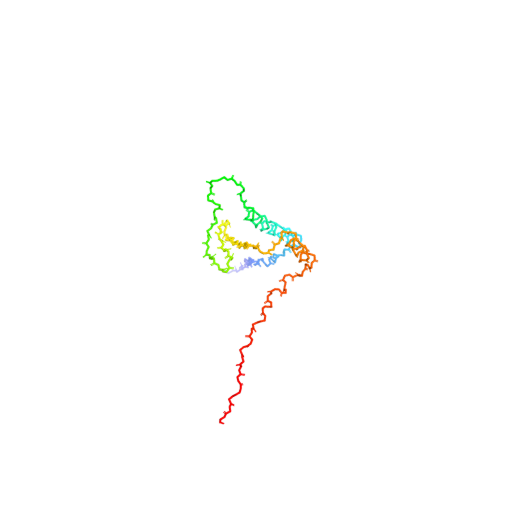.749 -6.516 1.00 51.50 106 VAL A N 1
ATOM 761 C CA . VAL A 1 106 ? -11.926 4.720 -6.440 1.00 51.50 106 VAL A CA 1
ATOM 762 C C . VAL A 1 106 ? -11.834 4.143 -5.026 1.00 51.50 106 VAL A C 1
ATOM 764 O O . VAL A 1 106 ? -10.740 3.725 -4.634 1.00 51.50 106 VAL A O 1
ATOM 767 N N . PRO A 1 107 ? -12.909 4.134 -4.214 1.00 50.69 107 PRO A N 1
ATOM 768 C CA . PRO A 1 107 ? -12.858 3.504 -2.902 1.00 50.69 107 PRO A CA 1
ATOM 769 C C . PRO A 1 107 ? -12.364 2.063 -3.075 1.00 50.69 107 PRO A C 1
ATOM 771 O O . PRO A 1 107 ? -12.864 1.327 -3.927 1.00 50.69 107 PRO A O 1
ATOM 774 N N . ALA A 1 108 ? -11.355 1.681 -2.285 1.00 46.81 108 ALA A N 1
ATOM 775 C CA . ALA A 1 108 ? -10.584 0.434 -2.374 1.00 46.81 108 ALA A CA 1
ATOM 776 C C . ALA A 1 108 ? -11.415 -0.871 -2.312 1.00 46.81 108 ALA A C 1
ATOM 778 O O . ALA A 1 108 ? -10.869 -1.969 -2.354 1.00 46.81 108 ALA A O 1
ATOM 779 N N . THR A 1 109 ? -12.740 -0.776 -2.248 1.00 44.56 109 THR A N 1
ATOM 780 C CA . THR A 1 109 ? -13.701 -1.876 -2.313 1.00 44.56 109 THR A CA 1
ATOM 781 C C . THR A 1 109 ? -13.737 -2.579 -3.681 1.00 44.56 109 THR A C 1
ATOM 783 O O . THR A 1 109 ? -14.191 -3.715 -3.751 1.00 44.56 109 THR A O 1
ATOM 786 N N . LEU A 1 110 ? -13.246 -1.961 -4.766 1.00 40.31 110 LEU A N 1
ATOM 787 C CA . LEU A 1 110 ? -13.341 -2.526 -6.127 1.00 40.31 110 LEU A CA 1
ATOM 788 C C . LEU A 1 110 ? -12.155 -3.402 -6.573 1.00 40.31 110 LEU A C 1
ATOM 790 O O . LEU A 1 110 ? -12.288 -4.143 -7.543 1.00 40.31 110 LEU A O 1
ATOM 794 N N . ILE A 1 111 ? -11.022 -3.392 -5.864 1.00 47.38 111 ILE A N 1
ATOM 795 C CA . ILE A 1 111 ? -9.840 -4.204 -6.231 1.00 47.38 111 ILE A CA 1
ATOM 796 C C . ILE A 1 111 ? -9.906 -5.667 -5.748 1.00 47.38 111 ILE A C 1
ATOM 798 O O . ILE A 1 111 ? -9.018 -6.449 -6.074 1.00 47.38 111 ILE A O 1
ATOM 802 N N . SER A 1 112 ? -10.962 -6.080 -5.032 1.00 37.66 112 SER A N 1
ATOM 803 C CA . SER A 1 112 ? -11.175 -7.493 -4.659 1.00 37.66 112 SER A CA 1
ATOM 804 C C . SER A 1 112 ? -11.825 -8.340 -5.761 1.00 37.66 112 SER A C 1
ATOM 806 O O . SER A 1 112 ? -11.826 -9.566 -5.663 1.00 37.66 112 SER A O 1
ATOM 808 N N . SER A 1 113 ? -12.350 -7.730 -6.827 1.00 39.72 113 SER A N 1
ATOM 809 C CA . SER A 1 113 ? -12.922 -8.473 -7.954 1.00 39.72 113 SER A CA 1
ATOM 810 C C . SER A 1 113 ? -11.854 -8.754 -9.006 1.00 39.72 113 SER A C 1
ATOM 812 O O . SER A 1 113 ? -11.810 -8.125 -10.058 1.00 39.72 113 SER A O 1
ATOM 814 N N . VAL A 1 114 ? -10.987 -9.727 -8.724 1.00 43.00 114 VAL A N 1
ATOM 815 C CA . VAL A 1 114 ? -10.302 -10.474 -9.786 1.00 43.00 114 VAL A CA 1
ATOM 816 C C . VAL A 1 114 ? -11.360 -11.393 -10.408 1.00 43.00 114 VAL A C 1
ATOM 818 O O . VAL A 1 114 ? -11.839 -12.288 -9.707 1.00 43.00 114 VAL A O 1
ATOM 821 N N . PRO A 1 115 ? -11.772 -11.227 -11.679 1.00 42.22 115 PRO A N 1
ATOM 822 C CA . PRO A 1 115 ? -12.599 -12.231 -12.322 1.00 42.22 115 PRO A CA 1
ATOM 823 C C . PRO A 1 115 ? -11.728 -13.470 -12.538 1.00 42.22 115 PRO A C 1
ATOM 825 O O . PRO A 1 115 ? -10.878 -13.512 -13.427 1.00 42.22 115 PRO A O 1
ATOM 828 N N . GLY A 1 116 ? -11.916 -14.469 -11.673 1.00 41.56 116 GLY A N 1
ATOM 829 C CA . GLY A 1 116 ? -11.389 -15.809 -11.881 1.00 41.56 116 GLY A CA 1
ATOM 830 C C . GLY A 1 116 ? -11.859 -16.300 -13.244 1.00 41.56 116 GLY A C 1
ATOM 831 O O . GLY A 1 116 ? -13.059 -16.374 -13.509 1.00 41.56 116 GLY A O 1
ATOM 832 N N . THR A 1 117 ? -10.911 -16.581 -14.129 1.00 44.38 117 THR A N 1
ATOM 833 C CA . THR A 1 117 ? -11.187 -17.145 -15.443 1.00 44.38 117 THR A CA 1
ATOM 834 C C . THR A 1 117 ? -11.860 -18.500 -15.254 1.00 44.38 117 THR A C 1
ATOM 836 O O . THR A 1 117 ? -11.277 -19.465 -14.756 1.00 44.38 117 THR A O 1
ATOM 839 N N . ALA A 1 118 ? -13.143 -18.535 -15.602 1.00 41.47 118 ALA A N 1
ATOM 840 C CA . ALA A 1 118 ? -13.975 -19.718 -15.571 1.00 41.47 118 ALA A CA 1
ATOM 841 C C . ALA A 1 118 ? -13.354 -20.823 -16.440 1.00 41.47 118 ALA A C 1
ATOM 843 O O . ALA A 1 118 ? -13.031 -20.626 -17.612 1.00 41.47 118 ALA A O 1
ATOM 844 N N . LYS A 1 119 ? -13.197 -22.001 -15.839 1.00 44.84 119 LYS A N 1
ATOM 845 C CA . LYS A 1 119 ? -12.861 -23.260 -16.506 1.00 44.84 119 LYS A CA 1
ATOM 846 C C . LYS A 1 119 ? -14.002 -23.619 -17.474 1.00 44.84 119 LYS A C 1
ATOM 848 O O . LYS A 1 119 ? -15.138 -23.706 -17.008 1.00 44.84 119 LYS A O 1
ATOM 853 N N . PRO A 1 120 ? -13.759 -23.864 -18.774 1.00 41.69 120 PRO A N 1
ATOM 854 C CA . PRO A 1 120 ? -14.809 -24.366 -19.651 1.00 41.69 120 PRO A CA 1
ATOM 855 C C . PRO A 1 120 ? -15.123 -25.827 -19.289 1.00 41.69 120 PRO A C 1
ATOM 857 O O . PRO A 1 120 ? -14.339 -26.740 -19.546 1.00 41.69 120 PRO A O 1
ATOM 860 N N . SER A 1 121 ? -16.271 -26.037 -18.643 1.00 41.19 121 SER A N 1
ATOM 861 C CA . SER A 1 121 ? -16.976 -27.320 -18.601 1.00 41.19 121 SER A CA 1
ATOM 862 C C . SER A 1 121 ? -17.547 -27.606 -19.993 1.00 41.19 121 SER A C 1
ATOM 864 O O . SER A 1 121 ? -18.209 -26.739 -20.559 1.00 41.19 121 SER A O 1
ATOM 866 N N . GLY A 1 122 ? -17.252 -28.783 -20.549 1.00 46.28 122 GLY A N 1
ATOM 867 C CA . GLY A 1 122 ? -17.604 -29.153 -21.925 1.00 46.28 122 GLY A CA 1
ATOM 868 C C . GLY A 1 122 ? -19.105 -29.331 -22.187 1.00 46.28 122 GLY A C 1
ATOM 869 O O . GLY A 1 122 ? -19.944 -29.001 -21.350 1.00 46.28 122 GLY A O 1
ATOM 870 N N . PRO A 1 123 ? -19.438 -29.969 -23.317 1.00 51.19 123 PRO A N 1
ATOM 871 C CA . PRO A 1 123 ? -20.378 -31.074 -23.220 1.00 51.19 123 PRO A CA 1
ATOM 872 C C . PRO A 1 123 ? -19.775 -32.384 -23.726 1.00 51.19 123 PRO A C 1
ATOM 874 O O . PRO A 1 123 ? -19.074 -32.457 -24.733 1.00 51.19 123 PRO A O 1
ATOM 877 N N . ILE A 1 124 ? -20.088 -33.417 -22.957 1.00 50.47 124 ILE A N 1
ATOM 878 C CA . ILE A 1 124 ? -19.939 -34.832 -23.254 1.00 50.47 124 ILE A CA 1
ATOM 879 C C . ILE A 1 124 ? -21.030 -35.153 -24.282 1.00 50.47 124 ILE A C 1
ATOM 881 O O . ILE A 1 124 ? -22.189 -34.835 -24.029 1.00 50.47 124 ILE A O 1
ATOM 885 N N . ASN A 1 125 ? -20.693 -35.772 -25.409 1.00 45.28 125 ASN A N 1
ATOM 886 C CA . ASN A 1 125 ? -21.664 -36.538 -26.184 1.00 45.28 125 ASN A CA 1
ATOM 887 C C . ASN A 1 125 ? -21.002 -37.821 -26.680 1.00 45.28 125 ASN A C 1
ATOM 889 O O . ASN A 1 125 ? -19.832 -37.807 -27.068 1.00 45.28 125 ASN A O 1
ATOM 893 N N . ALA A 1 126 ? -21.770 -38.897 -26.519 1.00 41.75 126 ALA A N 1
ATOM 894 C CA . ALA A 1 126 ? -21.430 -40.296 -26.732 1.00 41.75 126 ALA A CA 1
ATOM 895 C C . ALA A 1 126 ? -21.189 -40.652 -28.203 1.00 41.75 126 ALA A C 1
ATOM 897 O O . ALA A 1 126 ? -21.744 -39.949 -29.079 1.00 41.75 126 ALA A O 1
#

Sequence (126 aa):
MSSGGGSSPTSSPSVCSRSWSISEDSLKRYVSYASESCIQELLAASDSGGGGGGDDGWKVLAYCNGVEISKRRAGAAHVFRSRWLLHAVSPGKFMAVANAVDAAKVPATLISSVPGTAKPSGPINA

Secondary structure (DSSP, 8-state):
--------------------PPPHHHHHHHHHHHHHHHHHHHHHHHS---S-SS--SPEEEEEETTEEEEEEEETTEEEEEEEE--SSS-HHHHHHHHHHHHHH---GGGTT--------------

Organism: NCBI:txid40148

Foldseek 3Di:
DDDDDDDDPPPPPPPPPVVPDDDPVNVVVVCVVVVVVVVVQVVVLVPPDPDDDDDPQWAFDDDDPQKTWTWHDDVPDIDIDIDHDDPPDDPVRVVVVVVVVVVVCDPPPPVVDPPDDDDDDDDDDD

Radius of gyration: 29.77 Å; chains: 1; bounding box: 67×53×99 Å

pLDDT: mean 72.99, std 20.26, range [37.66, 96.0]